Protein AF-A0A9E4BKG0-F1 (afdb_monomer_lite)

Secondary structure (DSSP, 8-state):
-TGGGT------EEEES-----S-S-SHHHHHHSSSSSS-HHHHHHHHHHH--STTGGGSTTT-GGG-S--TTPPPEEEE--TT-TTHHHHHHHT-

pLDDT: mean 96.46, std 3.11, range [79.5, 98.62]

Radius of gyration: 13.89 Å; chains: 1; bounding box: 33×24×33 Å

Foldseek 3Di:
DCVVVVHDDDQEAEAELDQQAPLDCPPPLLVVQQPPNVHHSVVVVVVCCVPPVPSVCCLPCVNHVLSDPDPPPDHYYDQHHDPRHSSRVSSVSVND

Structure (mmCIF, N/CA/C/O backbone):
data_AF-A0A9E4BKG0-F1
#
_entry.id   AF-A0A9E4BKG0-F1
#
loop_
_atom_site.group_PDB
_atom_site.id
_atom_site.type_symbol
_atom_site.label_atom_id
_atom_site.label_alt_id
_atom_site.label_comp_id
_atom_site.label_asym_id
_atom_site.label_entity_id
_atom_site.label_seq_id
_atom_site.pdbx_PDB_ins_code
_atom_site.Cartn_x
_atom_site.Cartn_y
_atom_site.Cartn_z
_atom_site.occupancy
_atom_site.B_iso_or_equiv
_atom_site.auth_seq_id
_atom_site.auth_comp_id
_atom_site.auth_asym_id
_atom_site.auth_atom_id
_atom_site.pdbx_PDB_model_num
ATOM 1 N N . MET A 1 1 ? 9.989 -7.296 -7.286 1.00 79.50 1 MET A N 1
ATOM 2 C CA . MET A 1 1 ? 10.673 -8.600 -7.461 1.00 79.50 1 MET A CA 1
ATOM 3 C C . MET A 1 1 ? 10.898 -8.986 -8.919 1.00 79.50 1 MET A C 1
ATOM 5 O O . MET A 1 1 ? 12.031 -9.305 -9.237 1.00 79.50 1 MET A O 1
ATOM 9 N N . GLY A 1 2 ? 9.878 -9.012 -9.795 1.00 88.81 2 GLY A N 1
ATOM 10 C CA . GLY A 1 2 ? 10.029 -9.510 -11.179 1.00 88.81 2 GLY A CA 1
ATOM 11 C C . GLY A 1 2 ? 11.192 -8.869 -11.949 1.00 88.81 2 GLY A C 1
ATOM 12 O O . GLY A 1 2 ? 12.091 -9.579 -12.384 1.00 88.81 2 GLY A O 1
ATOM 13 N N . ARG A 1 3 ? 11.229 -7.531 -12.008 1.00 93.00 3 ARG A N 1
ATOM 14 C CA . ARG A 1 3 ? 12.350 -6.750 -12.564 1.00 93.00 3 ARG A CA 1
ATOM 15 C C . ARG A 1 3 ? 13.690 -7.110 -11.908 1.00 93.00 3 ARG A C 1
ATOM 17 O O . ARG A 1 3 ? 14.631 -7.479 -12.596 1.00 93.00 3 ARG A O 1
ATOM 24 N N . ASP A 1 4 ? 13.753 -7.045 -10.577 1.00 92.81 4 ASP A N 1
ATOM 25 C CA . ASP A 1 4 ? 14.998 -7.212 -9.804 1.00 92.81 4 ASP A CA 1
ATOM 26 C C . ASP A 1 4 ? 15.613 -8.616 -9.936 1.00 92.81 4 ASP A C 1
ATOM 28 O O . ASP A 1 4 ? 16.802 -8.802 -9.699 1.00 92.81 4 ASP A O 1
ATOM 32 N N . ARG A 1 5 ? 14.799 -9.616 -10.293 1.00 94.12 5 ARG A N 1
ATOM 33 C CA . ARG A 1 5 ? 15.215 -11.016 -10.454 1.00 94.12 5 ARG A CA 1
ATOM 34 C C . ARG A 1 5 ? 15.323 -11.452 -11.915 1.00 94.12 5 ARG A C 1
ATOM 36 O O . ARG A 1 5 ? 15.389 -12.652 -12.159 1.00 94.12 5 ARG A O 1
ATOM 43 N N . ALA A 1 6 ? 15.297 -10.513 -12.866 1.00 92.50 6 ALA A N 1
ATOM 44 C CA . ALA A 1 6 ? 15.252 -10.814 -14.301 1.00 92.50 6 ALA A CA 1
ATOM 45 C C . ALA A 1 6 ? 14.166 -11.858 -14.646 1.00 92.50 6 ALA A C 1
ATOM 47 O O . ALA A 1 6 ? 14.393 -12.811 -15.390 1.00 92.50 6 ALA A O 1
ATOM 48 N N . GLY A 1 7 ? 12.992 -11.699 -14.030 1.00 91.19 7 GLY A N 1
ATOM 49 C CA . GLY A 1 7 ? 11.839 -12.567 -14.228 1.00 91.19 7 GLY A CA 1
ATOM 50 C C . GLY A 1 7 ? 11.232 -12.438 -15.629 1.00 91.19 7 GLY A C 1
ATOM 51 O O . GLY A 1 7 ? 11.702 -11.646 -16.449 1.00 91.19 7 GLY A O 1
ATOM 52 N N . PRO A 1 8 ? 10.163 -13.200 -15.920 1.00 94.44 8 PRO A N 1
ATOM 53 C CA . PRO A 1 8 ? 9.490 -13.110 -17.209 1.00 94.44 8 PRO A CA 1
ATOM 54 C C . PRO A 1 8 ? 9.004 -11.681 -17.476 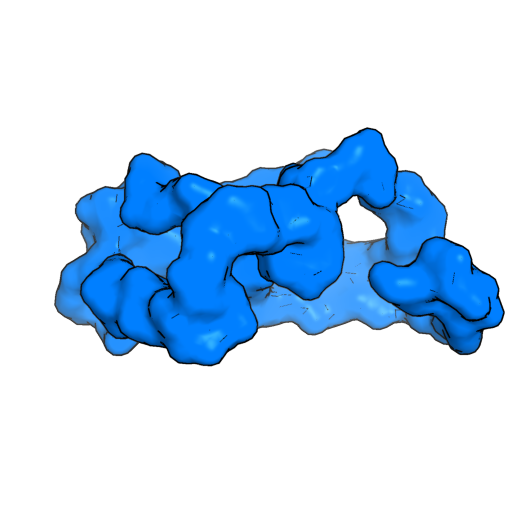1.00 94.44 8 PRO A C 1
ATOM 56 O O . PRO A 1 8 ? 8.604 -10.964 -16.555 1.00 94.44 8 PRO A O 1
ATOM 59 N N . GLY A 1 9 ? 9.013 -11.284 -18.750 1.00 93.88 9 GLY A N 1
ATOM 60 C CA . GLY A 1 9 ? 8.492 -9.990 -19.179 1.00 93.88 9 GLY A CA 1
ATOM 61 C C . GLY A 1 9 ? 6.998 -9.891 -18.885 1.00 93.88 9 GLY A C 1
ATOM 62 O O . GLY A 1 9 ? 6.188 -10.557 -19.527 1.00 93.88 9 GLY A O 1
ATOM 63 N N . ILE A 1 10 ? 6.633 -9.067 -17.905 1.00 96.62 10 ILE A N 1
ATOM 64 C CA . ILE A 1 10 ? 5.237 -8.756 -17.602 1.00 96.62 10 ILE A CA 1
ATOM 65 C C . ILE A 1 10 ? 4.810 -7.639 -18.552 1.00 96.62 10 ILE A C 1
ATOM 67 O O . ILE A 1 10 ? 5.430 -6.581 -18.582 1.00 96.62 10 ILE A O 1
ATOM 71 N N . ALA A 1 11 ? 3.762 -7.877 -19.337 1.00 97.81 11 ALA A N 1
ATOM 72 C CA . ALA A 1 11 ? 3.294 -6.907 -20.325 1.00 97.81 11 ALA A CA 1
ATOM 73 C C . ALA A 1 11 ? 2.537 -5.726 -19.695 1.00 97.81 11 ALA A C 1
ATOM 75 O O . ALA A 1 11 ? 2.529 -4.634 -20.258 1.00 97.81 11 ALA A O 1
ATOM 76 N N . PHE A 1 12 ? 1.880 -5.946 -18.551 1.00 97.94 12 PHE A N 1
ATOM 77 C CA . PHE A 1 12 ? 0.998 -4.965 -17.926 1.00 97.94 12 PHE A CA 1
ATOM 78 C C . PHE A 1 12 ? 0.723 -5.290 -16.451 1.00 97.94 12 PHE A C 1
ATOM 80 O O . PHE A 1 12 ? 0.734 -6.461 -16.068 1.00 97.94 12 PHE A O 1
ATOM 87 N N . GLN A 1 13 ? 0.416 -4.271 -15.646 1.00 98.06 13 GLN A N 1
ATOM 88 C CA . GLN A 1 13 ? -0.084 -4.414 -14.272 1.00 98.06 13 GLN A CA 1
ATOM 89 C C . GLN A 1 13 ? -1.466 -3.760 -14.123 1.00 98.06 13 GLN A C 1
ATOM 91 O O . GLN A 1 13 ? -1.628 -2.562 -14.334 1.00 98.06 13 GLN A O 1
ATOM 96 N N . LEU A 1 14 ? -2.460 -4.556 -13.725 1.00 98.38 14 LEU A N 1
ATOM 97 C CA . LEU A 1 14 ? -3.779 -4.079 -13.311 1.00 98.38 14 LEU A CA 1
ATOM 98 C C . LEU A 1 14 ? -3.846 -4.105 -11.784 1.00 98.38 14 LEU A C 1
ATOM 100 O O . LEU A 1 14 ? -3.826 -5.183 -11.190 1.00 98.38 14 LEU A O 1
ATOM 104 N N . LEU A 1 15 ? -3.921 -2.931 -11.164 1.00 98.50 15 LEU A N 1
ATOM 105 C CA . LEU A 1 15 ? -3.916 -2.773 -9.713 1.00 98.50 15 LEU A CA 1
ATOM 106 C C . LEU A 1 15 ? -5.257 -2.189 -9.267 1.00 98.50 15 LEU A C 1
ATOM 108 O O . LEU A 1 15 ? -5.606 -1.070 -9.633 1.00 98.50 15 LEU A O 1
ATOM 112 N N . ILE A 1 16 ? -6.015 -2.963 -8.492 1.00 98.44 16 ILE A N 1
ATOM 113 C CA . ILE A 1 16 ? -7.364 -2.614 -8.032 1.00 98.44 16 ILE A CA 1
ATOM 114 C C . ILE A 1 16 ? -7.296 -2.396 -6.528 1.00 98.44 16 ILE A C 1
ATOM 116 O O . ILE A 1 16 ? -6.998 -3.344 -5.805 1.00 98.44 16 ILE A O 1
ATOM 120 N N . ASN A 1 17 ? -7.535 -1.161 -6.081 1.00 97.62 17 ASN A N 1
ATOM 121 C CA . ASN A 1 17 ? -7.493 -0.764 -4.673 1.00 97.62 17 ASN A CA 1
ATOM 122 C C . ASN A 1 17 ? -6.212 -1.264 -3.969 1.00 97.62 17 ASN A C 1
ATOM 124 O O . ASN A 1 17 ? -6.296 -1.961 -2.957 1.00 97.62 17 ASN A O 1
ATOM 128 N N . PRO A 1 18 ? -5.015 -1.015 -4.543 1.00 98.38 18 PRO A N 1
ATOM 129 C CA . PRO A 1 18 ? -3.808 -1.663 -4.056 1.00 98.38 18 PRO A CA 1
ATOM 130 C C . PRO A 1 18 ? -3.391 -1.106 -2.691 1.00 98.38 18 PRO A C 1
ATOM 132 O O . PRO A 1 18 ? -3.354 0.106 -2.495 1.00 98.38 18 PRO A O 1
ATOM 135 N N . VAL A 1 19 ? -2.981 -2.000 -1.790 1.00 98.38 19 VAL A N 1
ATOM 136 C CA . VAL A 1 19 ? -2.150 -1.641 -0.633 1.00 98.38 19 VAL A CA 1
ATOM 137 C C . VAL A 1 19 ? -0.728 -1.437 -1.151 1.00 98.38 19 VAL A C 1
ATOM 139 O O . VAL A 1 19 ? -0.160 -2.347 -1.764 1.00 98.38 19 VAL A O 1
ATOM 142 N N . THR A 1 20 ? -0.149 -0.259 -0.939 1.00 97.69 20 THR A N 1
ATOM 143 C CA . THR A 1 20 ? 1.178 0.088 -1.476 1.00 97.69 20 THR A CA 1
ATOM 144 C C . THR A 1 20 ? 2.146 0.575 -0.400 1.00 97.69 20 THR A C 1
ATOM 146 O O . THR A 1 20 ? 3.355 0.631 -0.657 1.00 97.69 20 THR A O 1
ATOM 149 N N . ASP A 1 21 ? 1.657 0.854 0.810 1.00 97.44 21 ASP A N 1
ATOM 150 C CA . ASP A 1 21 ? 2.432 1.380 1.922 1.00 97.44 21 ASP A CA 1
ATOM 151 C C . ASP A 1 21 ? 1.911 0.942 3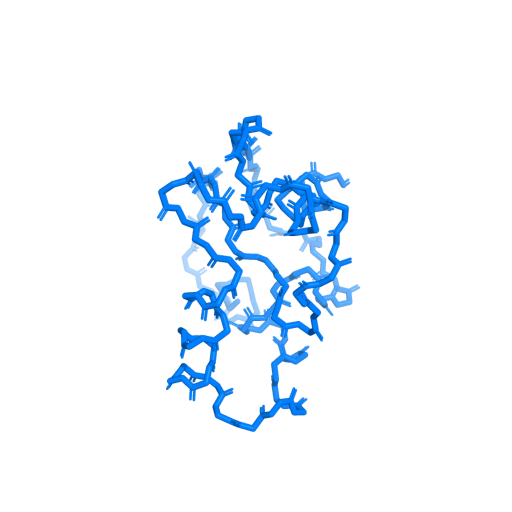.306 1.00 97.44 21 ASP A C 1
ATOM 153 O O . ASP A 1 21 ? 0.884 1.389 3.804 1.00 97.44 21 ASP A O 1
ATOM 157 N N . GLY A 1 22 ? 2.686 0.100 3.987 1.00 95.94 22 GLY A N 1
ATOM 158 C CA . GLY A 1 22 ? 2.447 -0.329 5.367 1.00 95.94 22 GLY A CA 1
ATOM 159 C C . GLY A 1 22 ? 3.151 0.494 6.435 1.00 95.94 22 GLY A C 1
ATOM 160 O O . GLY A 1 22 ? 3.077 0.143 7.616 1.00 95.94 22 GLY A O 1
ATOM 161 N N . ARG A 1 23 ? 3.882 1.550 6.057 1.00 94.56 23 ARG A N 1
ATOM 162 C CA . ARG A 1 23 ? 4.646 2.377 7.009 1.00 94.56 23 ARG A CA 1
ATOM 163 C C . ARG A 1 23 ? 3.739 3.263 7.860 1.00 94.56 23 ARG A C 1
ATOM 165 O O . ARG A 1 23 ? 4.107 3.605 8.981 1.00 94.56 23 ARG A O 1
ATOM 172 N N . SER A 1 24 ? 2.578 3.648 7.332 1.00 91.88 24 SER A N 1
ATOM 173 C CA . SER A 1 24 ? 1.611 4.506 8.012 1.00 91.88 24 SER A CA 1
ATOM 174 C C . SER A 1 24 ? 0.187 4.118 7.634 1.00 91.88 24 SER A C 1
ATOM 176 O O . SER A 1 24 ? -0.112 3.889 6.470 1.00 91.88 24 SER A O 1
ATOM 178 N N . LEU A 1 25 ? -0.699 4.110 8.628 1.00 96.44 25 LEU A N 1
ATOM 179 C CA . LEU A 1 25 ? -2.146 3.984 8.439 1.00 96.44 25 LEU A CA 1
ATOM 180 C C . LEU A 1 25 ? -2.833 5.320 8.753 1.00 96.44 25 LEU A C 1
ATOM 182 O O . LEU A 1 25 ? -3.930 5.327 9.300 1.00 96.44 25 LEU A O 1
ATOM 186 N N . ASP A 1 26 ? -2.149 6.440 8.496 1.00 96.62 26 ASP A N 1
ATOM 187 C CA . ASP A 1 26 ? -2.571 7.808 8.846 1.00 96.62 26 ASP A CA 1
ATOM 188 C C . ASP A 1 26 ? -2.653 8.737 7.628 1.00 96.62 26 ASP A C 1
ATOM 190 O O . ASP A 1 26 ? -2.667 9.959 7.772 1.00 96.62 26 ASP A O 1
ATOM 194 N N . THR A 1 27 ? -2.694 8.187 6.411 1.00 97.50 27 THR A N 1
ATOM 195 C CA . THR A 1 27 ? -2.951 9.000 5.214 1.00 97.50 27 THR A CA 1
ATOM 196 C C . THR A 1 27 ? -4.339 9.647 5.290 1.00 97.50 27 THR A C 1
ATOM 198 O O . THR A 1 27 ? -5.215 9.194 6.031 1.00 97.50 27 THR A O 1
ATOM 201 N N . GLU A 1 28 ? -4.568 10.701 4.499 1.00 97.88 28 GLU A N 1
ATOM 202 C CA . GLU A 1 28 ? -5.859 11.405 4.464 1.00 97.88 28 GLU A CA 1
ATOM 203 C C . GLU A 1 28 ? -7.042 10.438 4.285 1.00 97.88 28 GLU A C 1
ATOM 205 O O . GLU A 1 28 ? -8.032 10.530 5.011 1.00 97.88 28 GLU A O 1
ATOM 210 N N . SER A 1 29 ? -6.933 9.473 3.363 1.00 98.19 29 SER A N 1
ATOM 211 C CA . SER A 1 29 ? -7.992 8.492 3.122 1.00 98.19 29 SER A CA 1
ATOM 212 C C . SER A 1 29 ? -8.192 7.523 4.286 1.00 98.19 29 SER A C 1
ATOM 214 O O . SER A 1 29 ? -9.341 7.244 4.621 1.00 98.19 29 SER A O 1
ATOM 216 N N . TYR A 1 30 ? -7.128 7.064 4.956 1.00 98.44 30 TYR A N 1
ATOM 217 C CA . TYR A 1 30 ? -7.257 6.231 6.161 1.00 98.44 30 TYR A CA 1
ATOM 218 C C . TYR A 1 30 ? -7.996 6.954 7.286 1.00 98.44 30 TYR A C 1
ATOM 220 O O . TYR A 1 30 ? -8.810 6.344 7.977 1.00 98.44 30 TYR A O 1
ATOM 228 N N . LEU A 1 31 ? -7.717 8.244 7.479 1.00 98.31 31 LEU A N 1
ATOM 229 C CA . LEU A 1 31 ? -8.366 9.040 8.520 1.00 98.31 31 LEU A CA 1
ATOM 230 C C . LEU A 1 31 ? -9.823 9.366 8.172 1.00 98.31 31 LEU A C 1
ATOM 232 O O . LEU A 1 31 ? -10.664 9.419 9.065 1.00 98.31 31 LEU A O 1
ATOM 236 N N . LYS A 1 32 ? -10.128 9.579 6.888 1.00 98.38 32 LYS A N 1
ATOM 237 C CA . LYS A 1 32 ? -11.460 9.996 6.434 1.00 98.38 32 LYS A CA 1
ATOM 238 C C . LYS A 1 32 ? -12.428 8.834 6.196 1.00 98.38 32 LYS A C 1
ATOM 240 O O . LYS A 1 32 ? -13.623 8.990 6.434 1.00 98.38 32 LYS A O 1
ATOM 245 N N . TYR A 1 33 ? -11.931 7.700 5.703 1.00 98.50 33 TYR A N 1
ATOM 246 C CA . TYR A 1 33 ? -12.748 6.561 5.261 1.00 98.50 33 TYR A CA 1
ATOM 247 C C . TYR A 1 33 ? -12.408 5.253 5.978 1.00 98.50 33 TYR A C 1
ATOM 249 O O . TYR A 1 33 ? -12.934 4.205 5.625 1.00 98.50 33 TYR A O 1
ATOM 257 N N . GLY A 1 34 ? -11.552 5.297 7.000 1.00 97.62 34 GLY A N 1
ATOM 258 C CA . GLY A 1 34 ? -11.148 4.118 7.762 1.00 97.62 34 GLY A CA 1
ATOM 259 C C . GLY A 1 34 ? -12.208 3.541 8.702 1.00 97.62 34 GLY A C 1
ATOM 260 O O . GLY A 1 34 ? -11.889 2.597 9.418 1.00 97.62 34 GLY A O 1
ATOM 261 N N . GLU A 1 35 ? -13.426 4.077 8.735 1.00 98.06 35 GLU A N 1
ATOM 262 C CA . GLU A 1 35 ? -14.540 3.582 9.551 1.00 98.06 35 GLU A CA 1
ATOM 263 C C . GLU A 1 35 ? -15.845 3.678 8.749 1.00 98.06 35 GLU A C 1
ATOM 265 O O . GLU A 1 35 ? -16.075 4.664 8.047 1.00 98.06 35 GLU A O 1
ATOM 270 N N . GLY A 1 36 ? -16.702 2.655 8.836 1.00 96.62 36 GLY A N 1
ATOM 271 C CA . GLY A 1 36 ? -18.030 2.664 8.205 1.00 96.62 36 GLY A CA 1
ATOM 272 C C . GLY A 1 36 ? -18.078 2.340 6.703 1.00 96.62 36 GLY A C 1
ATOM 273 O O . GLY A 1 36 ? -19.172 2.305 6.140 1.00 96.62 36 GLY A O 1
ATOM 274 N N . TYR A 1 37 ? -16.940 2.050 6.056 1.00 94.94 37 TYR A N 1
ATOM 275 C CA . TYR A 1 37 ? -16.848 1.781 4.610 1.00 94.94 37 TYR A CA 1
ATOM 276 C C . TYR A 1 37 ? -16.210 0.425 4.268 1.00 94.94 37 TYR A C 1
ATOM 278 O O . TYR A 1 37 ? -15.230 0.364 3.536 1.00 94.94 37 TYR A O 1
ATOM 286 N N . VAL A 1 38 ? -16.798 -0.681 4.742 1.00 95.31 38 VAL A N 1
ATOM 287 C CA . VAL A 1 38 ? -16.370 -2.083 4.502 1.00 95.31 38 VAL A CA 1
ATOM 288 C C . VAL A 1 38 ? -14.961 -2.407 5.019 1.00 95.31 38 VAL A C 1
ATOM 290 O O . VAL A 1 38 ? -14.825 -3.231 5.920 1.00 95.31 38 VAL A O 1
ATOM 293 N N . LEU A 1 39 ? -13.920 -1.792 4.455 1.00 98.06 39 LEU A N 1
ATOM 294 C CA . LEU A 1 39 ? -12.542 -1.906 4.905 1.00 98.06 39 LEU A CA 1
ATOM 295 C C . LEU A 1 39 ? -12.241 -0.814 5.931 1.00 98.06 39 LEU A C 1
ATOM 297 O O . LEU A 1 39 ? -12.236 0.373 5.618 1.00 98.06 39 LEU A O 1
ATOM 301 N N . GLU A 1 40 ? -11.947 -1.229 7.158 1.00 98.25 40 GLU A N 1
ATOM 302 C CA . GLU A 1 40 ? -11.635 -0.308 8.245 1.00 98.25 40 GLU A CA 1
ATOM 303 C C . GLU A 1 40 ? -10.130 -0.220 8.518 1.00 98.25 40 GLU A C 1
ATOM 305 O O . GLU A 1 40 ? -9.369 -1.179 8.352 1.00 98.25 40 GLU A O 1
ATOM 310 N N . ARG A 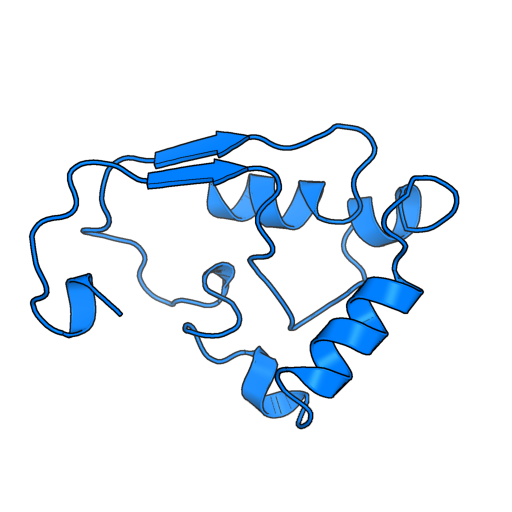1 41 ? -9.693 0.927 9.039 1.00 98.38 41 ARG A N 1
ATOM 311 C CA . ARG A 1 41 ? -8.308 1.184 9.451 1.00 98.38 41 ARG A CA 1
ATOM 312 C C . ARG A 1 41 ? -7.836 0.198 10.520 1.00 98.38 41 ARG A C 1
ATOM 314 O O . ARG A 1 41 ? -6.678 -0.219 10.500 1.00 98.38 41 ARG A O 1
ATOM 321 N N . ALA A 1 42 ? -8.716 -0.187 11.447 1.00 98.38 42 ALA A N 1
ATOM 322 C CA . ALA A 1 42 ? -8.406 -1.182 12.473 1.00 98.38 42 ALA A CA 1
ATOM 323 C C . ALA A 1 42 ? -8.151 -2.571 11.862 1.00 98.38 42 ALA A C 1
ATOM 325 O O . ALA A 1 42 ? -7.226 -3.269 12.276 1.00 98.38 42 ALA A O 1
ATOM 326 N N . VAL A 1 43 ? -8.916 -2.933 10.829 1.00 98.31 43 VAL A N 1
ATOM 327 C CA . VAL A 1 43 ? -8.753 -4.193 10.095 1.00 98.31 43 VAL A CA 1
ATOM 328 C C . VAL A 1 43 ? -7.449 -4.188 9.293 1.00 98.31 43 VAL A C 1
ATOM 330 O O . VAL A 1 43 ? -6.694 -5.155 9.358 1.00 98.31 43 VAL A O 1
ATOM 333 N N . MET A 1 44 ? -7.111 -3.080 8.624 1.00 98.38 44 MET A N 1
ATOM 334 C CA . MET A 1 44 ? -5.814 -2.937 7.945 1.00 98.38 44 MET A CA 1
ATOM 335 C C . MET A 1 44 ? -4.627 -3.036 8.906 1.00 98.38 44 MET A C 1
ATOM 337 O O . MET A 1 44 ? -3.629 -3.679 8.581 1.00 98.38 44 MET A O 1
ATOM 341 N N . ARG A 1 45 ? -4.736 -2.454 10.108 1.00 98.44 45 ARG A N 1
ATOM 342 C CA . ARG A 1 45 ? -3.722 -2.621 11.161 1.00 98.44 45 ARG A CA 1
ATOM 343 C C . ARG A 1 45 ? -3.543 -4.088 11.518 1.00 98.44 45 ARG A C 1
ATOM 345 O O . ARG A 1 45 ? -2.418 -4.574 11.504 1.00 98.44 45 ARG A O 1
ATOM 352 N N . TRP A 1 46 ? -4.650 -4.787 11.754 1.00 98.50 46 TRP A N 1
ATOM 353 C CA . TRP A 1 46 ? -4.619 -6.211 12.054 1.00 98.50 46 TRP A CA 1
ATOM 354 C C . TRP A 1 46 ? -3.969 -7.024 10.923 1.00 98.50 46 TRP A C 1
ATOM 356 O O . TRP A 1 46 ? -3.083 -7.827 11.207 1.00 98.50 46 TRP A O 1
ATOM 366 N N . PHE A 1 47 ? -4.317 -6.779 9.651 1.00 98.56 47 PHE A N 1
ATOM 367 C CA . PHE A 1 47 ? -3.679 -7.451 8.509 1.00 98.56 47 PHE A CA 1
ATOM 368 C C . PHE A 1 47 ? -2.166 -7.229 8.471 1.00 98.56 47 PHE A C 1
ATOM 370 O O . PHE A 1 47 ? -1.408 -8.181 8.279 1.00 98.56 47 PHE A O 1
ATOM 377 N N . TRP A 1 48 ? -1.715 -5.994 8.692 1.00 98.44 48 TRP A N 1
ATOM 378 C CA . TRP A 1 48 ? -0.291 -5.682 8.739 1.00 98.44 48 TRP A CA 1
ATOM 379 C C . TRP A 1 48 ? 0.426 -6.355 9.910 1.00 98.44 48 TRP A C 1
ATOM 381 O O . TRP A 1 48 ? 1.545 -6.832 9.730 1.00 98.44 48 TRP A O 1
ATOM 391 N N . ASP A 1 49 ? -0.215 -6.443 11.077 1.00 98.25 49 ASP A N 1
ATOM 392 C CA . ASP A 1 49 ? 0.328 -7.143 12.246 1.00 98.25 49 ASP A CA 1
ATOM 393 C C . ASP A 1 49 ? 0.472 -8.654 11.996 1.00 98.25 49 ASP A C 1
ATOM 395 O O . ASP A 1 49 ? 1.392 -9.270 12.528 1.00 98.25 49 ASP A O 1
ATOM 399 N N . GLN A 1 50 ? -0.386 -9.247 11.154 1.00 98.62 50 GLN A N 1
ATOM 400 C CA . GLN A 1 50 ? -0.250 -10.651 10.746 1.00 98.62 50 GLN A CA 1
ATOM 401 C C . GLN A 1 50 ? 0.804 -10.855 9.646 1.00 98.62 50 GLN A C 1
ATOM 403 O O . GLN A 1 50 ? 1.523 -11.852 9.660 1.00 98.62 50 GLN A O 1
ATOM 408 N N . TYR A 1 51 ? 0.878 -9.946 8.670 1.00 98.31 51 TYR A N 1
ATOM 409 C CA . TYR A 1 51 ? 1.718 -10.120 7.481 1.00 98.31 51 TYR A CA 1
ATOM 410 C C . TYR A 1 51 ? 3.184 -9.743 7.724 1.00 98.31 51 TYR A C 1
ATOM 412 O O . TYR A 1 51 ? 4.089 -10.482 7.336 1.00 98.31 51 TYR A O 1
ATOM 420 N N . VAL A 1 52 ? 3.423 -8.604 8.378 1.00 98.12 52 VAL A N 1
ATOM 421 C CA . VAL A 1 52 ? 4.759 -8.097 8.716 1.00 98.12 52 VAL A CA 1
ATOM 422 C C . VAL A 1 52 ? 4.717 -7.615 10.173 1.00 98.12 52 VAL A C 1
ATOM 424 O O . VAL A 1 52 ? 4.453 -6.431 10.435 1.00 98.12 52 VAL A O 1
ATOM 427 N N . PRO A 1 53 ? 4.905 -8.541 11.135 1.00 97.25 53 PRO A N 1
ATOM 428 C CA . PRO A 1 53 ? 4.685 -8.270 12.553 1.00 97.25 53 PRO A CA 1
ATOM 429 C C . PRO A 1 53 ? 5.677 -7.257 13.125 1.00 97.25 53 PRO A C 1
ATOM 431 O O . PRO A 1 53 ? 5.310 -6.516 14.031 1.00 97.25 53 PRO A O 1
ATOM 434 N N . ASP A 1 54 ? 6.900 -7.181 12.589 1.00 97.50 54 ASP A N 1
ATOM 435 C CA . ASP A 1 54 ? 7.851 -6.120 12.926 1.00 97.50 54 ASP A CA 1
ATOM 436 C C . ASP A 1 54 ? 7.529 -4.847 12.115 1.00 97.50 54 ASP A C 1
ATOM 438 O O . ASP A 1 54 ? 7.680 -4.838 10.888 1.00 97.50 54 ASP A O 1
ATOM 442 N N . PRO A 1 55 ? 7.111 -3.738 12.755 1.00 95.81 55 PRO A N 1
ATOM 443 C CA . PRO A 1 55 ? 6.797 -2.504 12.039 1.00 95.81 55 PRO A CA 1
ATOM 444 C C . PRO A 1 55 ? 7.984 -1.924 11.259 1.00 95.81 55 PRO A C 1
ATOM 446 O O . PRO A 1 55 ? 7.777 -1.246 10.249 1.00 95.81 55 PRO A O 1
ATOM 449 N N . SER A 1 56 ? 9.220 -2.181 11.697 1.00 96.00 56 SER A N 1
ATOM 450 C CA . SER A 1 56 ? 10.421 -1.674 11.029 1.00 96.00 56 SER A CA 1
ATOM 451 C C . SER A 1 56 ? 10.649 -2.322 9.660 1.00 96.00 56 SER A C 1
ATOM 453 O O . SER A 1 56 ? 11.133 -1.647 8.748 1.00 96.00 56 SER A O 1
ATOM 455 N N . ASP A 1 57 ? 10.193 -3.564 9.471 1.00 97.56 57 ASP A N 1
ATOM 456 C CA . ASP A 1 57 ? 10.292 -4.303 8.209 1.00 97.56 57 ASP A CA 1
ATOM 457 C C . ASP A 1 57 ? 9.224 -3.893 7.189 1.00 97.56 57 ASP A C 1
ATOM 459 O O . ASP A 1 57 ? 9.396 -4.105 5.985 1.00 97.56 57 ASP A O 1
ATOM 463 N N . ARG A 1 58 ? 8.141 -3.227 7.614 1.00 97.69 58 ARG A N 1
ATOM 464 C CA . ARG A 1 58 ? 7.066 -2.789 6.700 1.00 97.69 58 ARG A CA 1
ATOM 465 C C . ARG A 1 58 ? 7.562 -1.835 5.625 1.00 97.69 58 ARG A C 1
ATOM 467 O O . ARG A 1 58 ? 7.002 -1.801 4.536 1.00 97.69 58 ARG A O 1
ATOM 474 N N . ARG A 1 59 ? 8.652 -1.104 5.880 1.00 96.75 59 ARG A N 1
ATOM 475 C CA . ARG A 1 59 ? 9.300 -0.224 4.890 1.00 96.75 59 ARG A CA 1
ATOM 476 C C . ARG A 1 59 ? 9.988 -0.973 3.745 1.00 96.75 59 ARG A C 1
ATOM 478 O O . ARG A 1 59 ? 10.448 -0.323 2.809 1.00 96.75 59 ARG A O 1
ATOM 485 N N . HIS A 1 60 ? 10.137 -2.295 3.835 1.00 97.25 60 HIS A N 1
ATOM 486 C CA . HIS A 1 60 ? 10.799 -3.076 2.800 1.00 97.25 60 HIS A CA 1
ATOM 487 C C . HIS A 1 60 ? 10.025 -2.943 1.470 1.00 97.25 60 HIS A C 1
ATOM 489 O O . HIS A 1 60 ? 8.816 -3.175 1.470 1.00 97.25 60 HIS A O 1
ATOM 495 N N . PRO A 1 61 ? 10.671 -2.662 0.317 1.00 96.62 61 PRO A N 1
ATOM 496 C CA . PRO A 1 61 ? 9.992 -2.429 -0.973 1.00 96.62 61 PRO A CA 1
ATOM 497 C C . PRO A 1 61 ? 9.127 -3.583 -1.508 1.00 96.62 61 PRO A C 1
ATOM 499 O O . PRO A 1 61 ? 8.412 -3.433 -2.491 1.00 96.62 61 PRO A O 1
ATOM 502 N N . TYR A 1 62 ?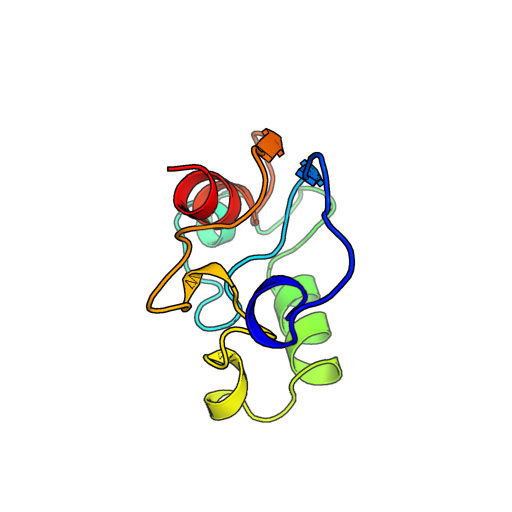 9.224 -4.763 -0.897 1.00 95.62 62 TYR A N 1
ATOM 503 C CA . TYR A 1 62 ? 8.402 -5.933 -1.232 1.00 95.62 62 TYR A CA 1
ATOM 504 C C . TYR A 1 62 ? 7.158 -6.075 -0.352 1.00 95.62 62 TYR A C 1
ATOM 506 O O . TYR A 1 62 ? 6.256 -6.823 -0.712 1.00 95.62 62 TYR A O 1
ATOM 514 N N . ALA A 1 63 ? 7.111 -5.356 0.768 1.00 97.31 63 ALA A N 1
ATOM 515 C CA . ALA A 1 63 ? 5.911 -5.163 1.568 1.00 97.31 63 ALA A CA 1
ATOM 516 C C . ALA A 1 63 ? 5.223 -3.845 1.178 1.00 97.31 63 ALA A C 1
ATOM 518 O O . ALA A 1 63 ? 4.033 -3.838 0.894 1.00 97.31 63 ALA A O 1
ATOM 519 N N . SER A 1 64 ? 5.996 -2.759 1.091 1.00 97.94 64 SER A N 1
ATOM 520 C CA . SER A 1 64 ? 5.527 -1.419 0.724 1.00 97.94 64 SER A CA 1
ATOM 521 C C . SER A 1 64 ? 6.171 -0.965 -0.586 1.00 97.94 64 SER A C 1
ATOM 523 O O . SER A 1 64 ? 7.208 -0.297 -0.551 1.00 97.94 64 SER A O 1
ATOM 525 N N . PRO A 1 65 ? 5.621 -1.324 -1.757 1.00 96.75 65 PRO A N 1
ATOM 526 C CA . PRO A 1 65 ? 6.196 -0.935 -3.044 1.00 96.75 65 PRO A CA 1
ATOM 527 C C . PRO A 1 65 ? 6.292 0.585 -3.244 1.00 96.75 65 PRO A C 1
ATOM 529 O O . PRO A 1 65 ? 7.206 1.031 -3.937 1.00 96.75 65 PRO A O 1
ATOM 532 N N . LEU A 1 66 ? 5.447 1.391 -2.588 1.00 96.38 66 LEU A N 1
ATOM 533 C CA . LEU A 1 66 ? 5.553 2.857 -2.596 1.00 96.38 66 LEU A CA 1
ATOM 534 C C . LEU A 1 66 ? 6.832 3.370 -1.906 1.00 96.38 66 LEU A C 1
ATOM 536 O O . LEU A 1 66 ? 7.270 4.491 -2.145 1.00 96.38 66 LEU A O 1
ATOM 540 N N . ALA A 1 67 ? 7.461 2.552 -1.058 1.00 96.25 67 ALA A N 1
ATOM 541 C CA . ALA A 1 67 ? 8.744 2.858 -0.432 1.00 96.25 67 ALA A CA 1
ATOM 542 C C . ALA A 1 67 ? 9.955 2.487 -1.310 1.00 96.25 67 ALA A C 1
ATOM 544 O O . ALA A 1 67 ? 11.095 2.678 -0.879 1.00 96.25 67 ALA A O 1
ATOM 545 N N . SER A 1 68 ? 9.739 1.928 -2.508 1.00 96.00 68 SER A N 1
ATOM 546 C CA . SER A 1 68 ? 10.833 1.592 -3.419 1.00 96.00 68 SER A CA 1
ATOM 547 C C . SER A 1 68 ? 11.592 2.857 -3.836 1.00 96.00 68 SER A C 1
ATOM 549 O O . SER A 1 68 ? 10.960 3.820 -4.266 1.00 96.00 68 SER A O 1
ATOM 551 N N . PRO A 1 69 ? 12.936 2.867 -3.783 1.00 94.31 69 PRO A N 1
ATOM 552 C CA . PRO A 1 69 ? 13.720 3.998 -4.278 1.00 94.31 69 PRO A CA 1
ATOM 553 C C . PRO A 1 69 ? 13.685 4.112 -5.808 1.00 94.31 69 PRO A C 1
ATOM 555 O O . PRO A 1 69 ? 14.058 5.147 -6.349 1.00 94.31 69 PRO A O 1
ATOM 558 N N . ASP A 1 70 ? 13.276 3.045 -6.502 1.00 93.69 70 ASP A N 1
ATOM 559 C CA . ASP A 1 70 ? 13.233 2.989 -7.958 1.00 93.69 70 ASP A CA 1
ATOM 560 C C . ASP A 1 70 ? 12.057 2.130 -8.449 1.00 93.69 70 ASP A C 1
ATOM 562 O O . ASP A 1 70 ? 11.977 0.920 -8.185 1.00 93.69 70 ASP A O 1
ATOM 566 N N . LEU A 1 71 ? 11.152 2.761 -9.196 1.00 94.12 71 LEU A N 1
ATOM 567 C CA . LEU A 1 71 ? 10.009 2.140 -9.878 1.00 94.12 71 LEU A CA 1
ATOM 568 C C . LEU A 1 71 ? 10.184 2.110 -11.407 1.00 94.12 71 LEU A C 1
ATOM 570 O O . LEU A 1 71 ? 9.295 1.655 -12.125 1.00 94.12 71 LEU A O 1
ATOM 574 N N . SER A 1 72 ? 11.335 2.549 -11.921 1.00 92.81 72 SER A N 1
ATOM 575 C CA . SER A 1 72 ? 11.631 2.511 -13.351 1.00 92.81 72 SER A CA 1
ATOM 576 C C . SER A 1 72 ? 11.726 1.072 -13.873 1.00 92.81 72 SER A C 1
ATOM 578 O O . SER A 1 72 ? 12.039 0.124 -13.144 1.00 92.81 72 SER A O 1
ATOM 580 N N . GLY A 1 73 ? 11.401 0.887 -15.154 1.00 92.81 73 GLY A N 1
ATOM 581 C CA . GLY A 1 73 ? 11.443 -0.426 -15.803 1.00 92.81 73 GLY A CA 1
ATOM 582 C C . GLY A 1 73 ? 10.369 -1.412 -15.330 1.00 92.81 73 GLY A C 1
ATOM 583 O O . GLY A 1 73 ? 10.429 -2.588 -15.691 1.00 92.81 73 GLY A O 1
ATOM 584 N N . LEU A 1 74 ? 9.394 -0.967 -14.530 1.00 96.25 74 LEU A N 1
ATOM 585 C CA . LEU A 1 74 ? 8.179 -1.736 -14.285 1.00 96.25 74 LEU A CA 1
ATOM 586 C C . LEU A 1 74 ? 7.254 -1.690 -15.519 1.00 96.25 74 LEU A C 1
ATOM 588 O O . LEU A 1 74 ? 7.331 -0.749 -16.312 1.00 96.25 74 LEU A O 1
ATOM 592 N N . PRO A 1 75 ? 6.373 -2.690 -15.703 1.00 96.75 75 PRO A N 1
ATOM 593 C CA . PRO A 1 75 ? 5.422 -2.685 -16.812 1.00 96.75 75 PRO A CA 1
ATOM 594 C C . PRO A 1 75 ? 4.461 -1.491 -16.736 1.00 96.75 75 PRO A C 1
ATOM 596 O O . PRO A 1 75 ? 4.201 -1.007 -15.631 1.00 96.75 75 PRO A O 1
ATOM 599 N N . PRO A 1 76 ? 3.860 -1.061 -17.859 1.00 97.31 76 PRO A N 1
ATOM 600 C CA . PRO A 1 76 ? 2.767 -0.093 -17.837 1.00 97.31 76 PRO A CA 1
ATOM 601 C C . PRO A 1 76 ? 1.650 -0.540 -16.888 1.00 97.31 76 PRO A C 1
ATOM 603 O O . PRO A 1 76 ? 1.349 -1.735 -16.808 1.00 97.31 76 PRO A O 1
ATOM 606 N N . ALA A 1 77 ? 1.047 0.413 -16.177 1.00 98.00 77 ALA A N 1
ATOM 607 C CA . ALA A 1 77 ? 0.074 0.135 -15.127 1.00 98.00 77 ALA A CA 1
ATOM 608 C C . ALA A 1 77 ? -1.259 0.858 -15.349 1.00 98.00 77 ALA A C 1
ATOM 610 O O . ALA A 1 77 ? -1.287 2.003 -15.797 1.00 98.00 77 ALA A O 1
ATOM 611 N N . LEU A 1 78 ? -2.353 0.200 -14.960 1.00 98.44 78 LEU A N 1
ATOM 612 C CA . LEU A 1 78 ? -3.617 0.848 -14.613 1.00 98.44 78 LEU A CA 1
ATOM 613 C C . LEU A 1 78 ? -3.826 0.686 -13.110 1.00 98.44 78 LEU A C 1
ATOM 615 O O . LEU A 1 78 ? -3.950 -0.438 -12.619 1.00 98.44 78 LEU A O 1
ATOM 619 N N . VAL A 1 79 ? -3.893 1.814 -12.407 1.00 98.50 79 VAL A N 1
ATOM 620 C CA . VAL A 1 79 ? -4.205 1.873 -10.978 1.00 98.50 79 VAL A CA 1
ATOM 621 C C . VAL A 1 79 ? -5.625 2.392 -10.807 1.00 98.50 79 VAL A C 1
ATOM 623 O O . VAL A 1 79 ? -5.935 3.511 -11.212 1.00 98.50 79 VAL A O 1
ATOM 626 N N . MET A 1 80 ? -6.492 1.572 -10.220 1.00 98.50 80 MET A N 1
ATOM 627 C CA . MET A 1 80 ? -7.867 1.939 -9.889 1.00 98.50 80 MET A CA 1
ATOM 628 C C . MET A 1 80 ? -8.008 2.093 -8.380 1.00 98.50 80 MET A C 1
ATOM 630 O O . MET A 1 80 ? -7.590 1.222 -7.617 1.00 98.50 80 MET A O 1
ATOM 634 N N . THR A 1 81 ? -8.621 3.192 -7.955 1.00 98.25 81 THR A N 1
ATOM 635 C CA . THR A 1 81 ? -8.942 3.469 -6.553 1.00 98.25 81 THR A CA 1
ATOM 636 C C . THR A 1 81 ? -10.445 3.674 -6.398 1.00 98.25 81 THR A C 1
ATOM 638 O O . THR A 1 81 ? -11.121 4.111 -7.332 1.00 98.25 81 THR A O 1
ATOM 641 N N . ALA A 1 82 ? -10.980 3.350 -5.221 1.00 98.12 82 ALA A N 1
ATOM 642 C CA . ALA A 1 82 ? -12.351 3.694 -4.860 1.00 98.12 82 ALA A CA 1
ATOM 643 C C . ALA A 1 82 ? -12.377 4.963 -4.000 1.00 98.12 82 ALA A C 1
ATOM 645 O O . ALA A 1 82 ? -11.460 5.235 -3.224 1.00 98.12 82 ALA A O 1
ATOM 646 N N . GLU A 1 83 ? -13.434 5.762 -4.152 1.00 97.38 83 GLU A N 1
ATOM 647 C CA . GLU A 1 83 ? -13.520 7.067 -3.494 1.00 97.38 83 GLU A CA 1
ATOM 648 C C . GLU A 1 83 ? -13.590 6.967 -1.965 1.00 97.38 83 GLU A C 1
ATOM 650 O O . GLU A 1 83 ? -12.940 7.765 -1.287 1.00 97.38 83 GLU A O 1
ATOM 655 N N . PHE A 1 84 ? -14.333 5.981 -1.452 1.00 98.25 84 PHE A N 1
ATOM 656 C CA . PHE A 1 84 ? -14.555 5.716 -0.026 1.00 98.25 84 PHE A CA 1
ATOM 657 C C . PHE A 1 84 ? -13.722 4.530 0.468 1.00 98.25 84 PHE A C 1
ATOM 659 O O . PHE A 1 84 ? -14.239 3.614 1.097 1.00 98.25 84 PHE A O 1
ATOM 666 N N . ASP A 1 85 ? -12.439 4.518 0.122 1.00 98.44 85 ASP A N 1
ATOM 667 C CA . ASP A 1 85 ? -11.506 3.464 0.511 1.00 98.44 85 ASP A C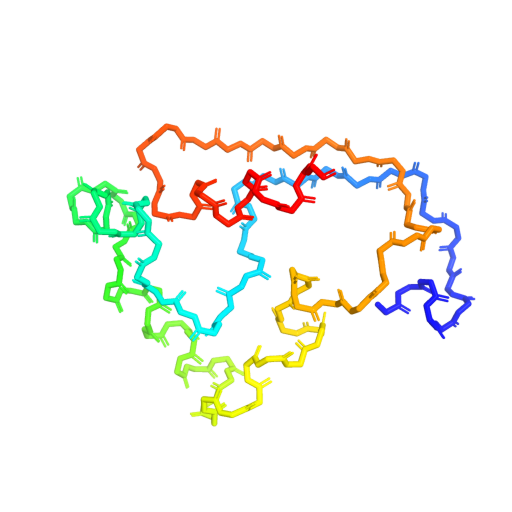A 1
ATOM 668 C C . ASP A 1 85 ? -10.332 4.070 1.296 1.00 98.44 85 ASP A C 1
ATOM 670 O O . ASP A 1 85 ? -9.714 5.027 0.808 1.00 98.44 85 ASP A O 1
ATOM 674 N N . PRO A 1 86 ? -9.986 3.550 2.490 1.00 98.31 86 PRO A N 1
ATOM 675 C CA . PRO A 1 86 ? -8.798 3.992 3.216 1.00 98.31 86 PRO A CA 1
ATOM 676 C C . PRO A 1 86 ? -7.492 3.870 2.413 1.00 98.31 86 PRO A C 1
ATOM 678 O O . PRO A 1 86 ? -6.587 4.678 2.630 1.00 98.31 86 PRO A O 1
ATOM 681 N N . LEU A 1 87 ? -7.403 2.952 1.445 1.00 98.38 87 LEU A N 1
ATOM 682 C CA . LEU A 1 87 ? -6.223 2.732 0.595 1.00 98.38 87 LEU A CA 1
ATOM 683 C C . LEU A 1 87 ? -6.082 3.771 -0.533 1.00 98.38 87 LEU A C 1
ATOM 685 O O . LEU A 1 87 ? -5.090 3.793 -1.264 1.00 98.38 87 LEU A O 1
ATOM 689 N N . ARG A 1 88 ? -7.073 4.655 -0.718 1.00 98.25 88 ARG A N 1
ATOM 690 C CA . ARG A 1 88 ? -7.137 5.560 -1.876 1.00 98.25 88 ARG A CA 1
ATOM 691 C C . ARG A 1 88 ? -5.892 6.433 -2.034 1.00 98.25 88 ARG A C 1
ATOM 693 O O . ARG A 1 88 ? -5.374 6.542 -3.144 1.00 98.25 88 ARG A O 1
ATOM 700 N N . SER A 1 89 ? -5.428 7.077 -0.961 1.00 98.19 89 SER A N 1
ATOM 701 C CA . SER A 1 89 ? -4.286 7.998 -1.026 1.00 98.19 89 SER A CA 1
ATOM 702 C C . SER A 1 89 ? -2.979 7.277 -1.366 1.00 98.19 89 SER A C 1
ATOM 704 O O . SER A 1 89 ? -2.199 7.800 -2.157 1.00 98.19 89 SER A O 1
ATOM 706 N N . GLU A 1 90 ? -2.745 6.080 -0.819 1.00 97.81 90 GLU A N 1
ATOM 707 C CA . GLU A 1 90 ? -1.534 5.297 -1.116 1.00 97.81 90 GLU A CA 1
ATOM 708 C C . GLU A 1 90 ? -1.576 4.689 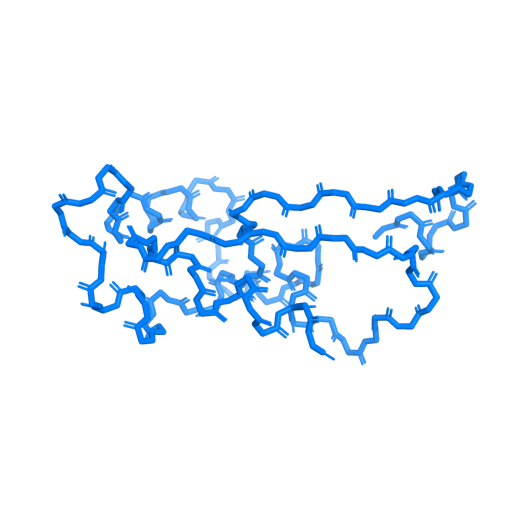-2.529 1.00 97.81 90 GLU A C 1
ATOM 710 O O . GLU A 1 90 ? -0.571 4.705 -3.245 1.00 97.81 90 GLU A O 1
ATOM 715 N N . GLY A 1 91 ? -2.752 4.249 -2.989 1.00 97.62 91 GLY A N 1
ATOM 716 C CA . GLY A 1 91 ? -2.944 3.791 -4.363 1.00 97.62 91 GLY A CA 1
ATOM 717 C C . GLY A 1 91 ? -2.714 4.911 -5.379 1.00 97.62 91 GLY A C 1
ATOM 718 O O . GLY A 1 91 ? -1.985 4.719 -6.349 1.00 97.62 91 GLY A O 1
ATOM 719 N N . ALA A 1 92 ? -3.267 6.104 -5.132 1.00 97.25 92 ALA A N 1
ATOM 720 C CA . ALA A 1 92 ? -3.057 7.268 -5.991 1.00 97.25 92 ALA A CA 1
ATOM 721 C C . ALA A 1 92 ? -1.579 7.683 -6.051 1.00 97.25 92 ALA A C 1
ATOM 723 O O . ALA A 1 92 ? -1.071 7.923 -7.140 1.00 97.25 92 ALA A O 1
ATOM 724 N N . ALA A 1 93 ? -0.885 7.705 -4.908 1.00 96.75 93 ALA A N 1
ATOM 725 C CA . ALA A 1 93 ? 0.535 8.051 -4.843 1.00 96.75 93 ALA A CA 1
ATOM 726 C C . ALA A 1 93 ? 1.438 7.056 -5.591 1.00 96.75 93 ALA A C 1
ATOM 728 O O . ALA A 1 93 ? 2.481 7.442 -6.102 1.00 96.75 93 ALA A O 1
ATOM 729 N N . TYR A 1 94 ? 1.055 5.779 -5.664 1.00 96.94 94 TYR A N 1
ATOM 730 C CA . TYR A 1 94 ? 1.801 4.780 -6.433 1.00 96.94 94 TYR A CA 1
ATOM 731 C C . TYR A 1 94 ? 1.588 4.902 -7.949 1.00 96.94 94 TYR A C 1
ATOM 733 O O . TYR A 1 94 ? 2.442 4.491 -8.731 1.00 96.94 94 TYR A O 1
ATOM 741 N N . GLY A 1 95 ? 0.440 5.438 -8.370 1.00 91.25 95 GLY A N 1
ATOM 742 C CA . GLY A 1 95 ? 0.079 5.599 -9.780 1.00 91.25 95 GLY A CA 1
ATOM 743 C C . GLY A 1 95 ? 0.653 6.844 -10.465 1.00 91.25 95 GLY A C 1
ATOM 744 O O . GLY A 1 95 ? 0.328 7.066 -11.631 1.00 91.25 95 GLY A O 1
ATOM 745 N N . THR A 1 96 ? 1.455 7.651 -9.763 1.00 81.06 96 THR A N 1
ATOM 746 C CA . THR A 1 96 ? 2.052 8.914 -10.239 1.00 81.06 96 THR A CA 1
ATOM 747 C C . THR A 1 96 ? 3.567 8.853 -10.230 1.00 81.06 96 THR A C 1
ATOM 749 O O . THR A 1 96 ? 4.173 9.315 -11.221 1.00 81.06 96 THR A O 1
#

Sequence (96 aa):
MGRDRAGPGIAFQLLINPVTDGRSLDTESYLKYGEGYVLERAVMRWFWDQYVPDPSDRRHPYASPLASPDLSGLPPALVMTAEFDPLRSEGAAYGT